Protein AF-A0A4U1FT39-F1 (afdb_monomer)

Radius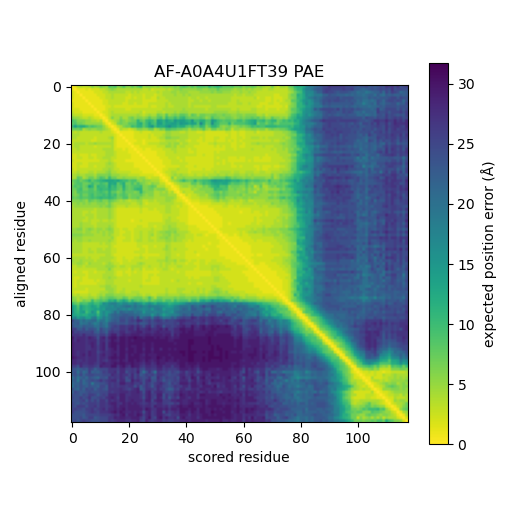 of gyration: 17.7 Å; Cα contacts (8 Å, |Δi|>4): 89; chains: 1; bounding box: 34×46×40 Å

pLDDT: mean 77.22, std 16.37, range [32.0, 94.44]

Nearest PDB structures (foldseek):
  7wwq-assembly1_A  TM=9.571E-01  e=4.329E-08  Homo sapiens
  7wwp-assembly1_A  TM=9.607E-01  e=2.067E-07  Homo sapiens

Structure (mmCIF, N/CA/C/O backbone):
data_AF-A0A4U1FT39-F1
#
_entry.id   AF-A0A4U1FT39-F1
#
loop_
_atom_site.group_PDB
_atom_site.id
_atom_site.type_symbol
_atom_site.label_atom_id
_atom_site.label_alt_id
_atom_site.label_comp_id
_atom_site.label_asym_id
_atom_site.label_entity_id
_atom_site.label_seq_id
_atom_site.pdbx_PDB_ins_code
_atom_site.Cartn_x
_atom_site.Cartn_y
_atom_site.Cartn_z
_atom_site.occupancy
_atom_site.B_iso_or_equiv
_atom_site.auth_seq_id
_atom_site.auth_comp_id
_atom_site.auth_asym_id
_atom_site.auth_atom_id
_atom_site.pdbx_PDB_model_num
ATOM 1 N N . ASP A 1 1 ? 3.445 -6.224 -11.726 1.00 79.19 1 ASP A N 1
ATOM 2 C CA . ASP A 1 1 ? 4.820 -5.748 -11.444 1.00 79.19 1 ASP A CA 1
ATOM 3 C C . ASP A 1 1 ? 4.736 -4.437 -10.655 1.00 79.19 1 ASP A C 1
ATOM 5 O O . ASP A 1 1 ? 3.630 -3.950 -10.428 1.00 79.19 1 ASP A O 1
ATOM 9 N N . PHE A 1 2 ? 5.866 -3.878 -10.203 1.00 83.50 2 PHE A N 1
ATOM 10 C CA . PHE A 1 2 ? 5.863 -2.618 -9.440 1.00 83.50 2 PHE A CA 1
ATOM 11 C C . PHE A 1 2 ? 5.441 -1.405 -10.277 1.00 83.50 2 PHE A C 1
ATOM 13 O O . PHE A 1 2 ? 4.867 -0.473 -9.729 1.00 83.50 2 PHE A O 1
ATOM 20 N N . HIS A 1 3 ? 5.656 -1.423 -11.596 1.00 84.50 3 HIS A N 1
ATOM 21 C CA . HIS A 1 3 ? 5.200 -0.350 -12.483 1.00 84.50 3 HIS A CA 1
ATOM 22 C C . HIS A 1 3 ? 3.668 -0.271 -12.527 1.00 84.50 3 HIS A C 1
ATOM 24 O O . HIS A 1 3 ? 3.094 0.782 -12.257 1.00 84.50 3 HIS A O 1
ATOM 30 N N . SER A 1 4 ? 2.999 -1.408 -12.745 1.00 87.31 4 SER A N 1
ATOM 31 C CA . SER A 1 4 ? 1.535 -1.508 -12.718 1.00 87.31 4 SER A CA 1
ATOM 32 C C . SER A 1 4 ? 0.965 -1.129 -11.351 1.00 87.31 4 SER A C 1
ATOM 34 O O . SER A 1 4 ? -0.053 -0.443 -11.280 1.00 87.31 4 SER A O 1
ATOM 36 N N . LEU A 1 5 ? 1.638 -1.533 -10.264 1.00 87.31 5 LEU A N 1
ATOM 37 C CA . LEU A 1 5 ? 1.263 -1.139 -8.907 1.00 87.31 5 LEU A CA 1
ATOM 38 C C . LEU A 1 5 ? 1.344 0.381 -8.724 1.00 87.31 5 LEU A C 1
ATOM 40 O O . LEU A 1 5 ? 0.397 0.991 -8.235 1.00 87.31 5 LEU A O 1
ATOM 44 N N . ALA A 1 6 ? 2.449 0.999 -9.139 1.00 87.00 6 ALA A N 1
ATOM 45 C CA . ALA A 1 6 ? 2.654 2.433 -9.000 1.00 87.00 6 ALA A CA 1
ATOM 46 C C . ALA A 1 6 ? 1.605 3.233 -9.788 1.00 87.00 6 ALA A C 1
ATOM 48 O O . ALA A 1 6 ? 1.001 4.168 -9.255 1.00 87.00 6 ALA A O 1
ATOM 49 N N . THR A 1 7 ? 1.313 2.820 -11.026 1.00 86.94 7 THR A N 1
ATOM 50 C CA . THR A 1 7 ? 0.229 3.397 -11.830 1.00 86.94 7 THR A CA 1
ATOM 51 C C . THR A 1 7 ? -1.125 3.237 -11.137 1.00 86.94 7 THR A C 1
ATOM 53 O O . THR A 1 7 ? -1.851 4.223 -11.004 1.00 86.94 7 THR A O 1
ATOM 56 N N . TYR A 1 8 ? -1.446 2.044 -10.631 1.00 88.00 8 TYR A N 1
ATOM 57 C CA . TYR A 1 8 ? -2.698 1.784 -9.919 1.00 88.00 8 TYR A CA 1
ATOM 58 C C . TYR A 1 8 ? -2.852 2.667 -8.672 1.00 88.00 8 TYR A C 1
ATOM 60 O O . TYR A 1 8 ? -3.894 3.292 -8.478 1.00 88.00 8 TYR A O 1
ATOM 68 N N . LEU A 1 9 ? -1.809 2.785 -7.847 1.00 86.38 9 LEU A N 1
ATOM 69 C CA . LEU A 1 9 ? -1.842 3.631 -6.651 1.00 86.38 9 LEU A CA 1
ATOM 70 C C . LEU A 1 9 ? -1.984 5.116 -7.004 1.00 86.38 9 LEU A C 1
ATOM 72 O O . LEU A 1 9 ? -2.747 5.822 -6.347 1.00 86.38 9 LEU A O 1
ATOM 76 N N . SER A 1 10 ? -1.318 5.583 -8.066 1.00 83.38 10 SER A N 1
ATOM 77 C CA . SER A 1 10 ? -1.411 6.983 -8.510 1.00 83.38 10 SER A CA 1
ATOM 78 C C . SER A 1 10 ? -2.829 7.380 -8.951 1.00 83.38 10 SER A C 1
ATOM 80 O O . SER A 1 10 ? -3.289 8.484 -8.650 1.00 83.38 10 SER A O 1
ATOM 82 N N . GLN A 1 11 ? -3.553 6.463 -9.600 1.00 83.06 11 GLN A N 1
ATOM 83 C CA . GLN A 1 11 ? -4.924 6.685 -10.069 1.00 83.06 11 GLN A CA 1
ATOM 84 C C . GLN A 1 11 ? -5.942 6.682 -8.921 1.00 83.06 11 GLN A C 1
ATOM 86 O O . GLN A 1 11 ? -6.956 7.371 -8.993 1.00 83.06 11 GLN A O 1
ATOM 91 N N . ASN A 1 12 ? -5.652 5.956 -7.840 1.00 80.00 12 ASN A N 1
ATOM 92 C CA . ASN A 1 12 ? -6.548 5.782 -6.696 1.00 80.00 12 ASN A CA 1
ATOM 93 C C . ASN A 1 12 ? -6.247 6.729 -5.519 1.00 80.00 12 ASN A C 1
ATOM 95 O O . ASN A 1 12 ? -6.688 6.491 -4.398 1.00 80.00 12 ASN A O 1
ATOM 99 N N . THR A 1 13 ? -5.52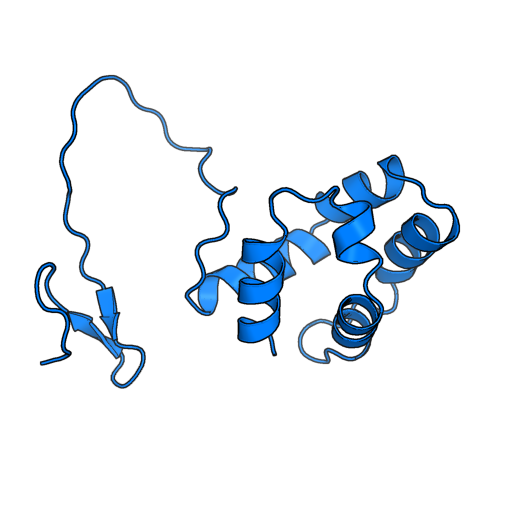0 7.825 -5.754 1.00 68.94 13 THR A N 1
ATOM 100 C CA . THR A 1 13 ? -5.153 8.816 -4.720 1.00 68.94 13 THR A CA 1
ATOM 101 C C . THR A 1 13 ? -6.346 9.547 -4.099 1.00 68.94 13 THR A C 1
ATOM 103 O O . THR A 1 13 ? -6.241 10.037 -2.978 1.00 68.94 13 THR A O 1
ATOM 106 N N . SER A 1 14 ? -7.480 9.612 -4.803 1.00 67.44 14 SER A N 1
ATOM 107 C CA . SER A 1 14 ? -8.722 10.227 -4.303 1.00 67.44 14 SER A CA 1
ATOM 108 C C . SER A 1 14 ? -9.607 9.255 -3.512 1.00 67.44 14 SER A C 1
ATOM 110 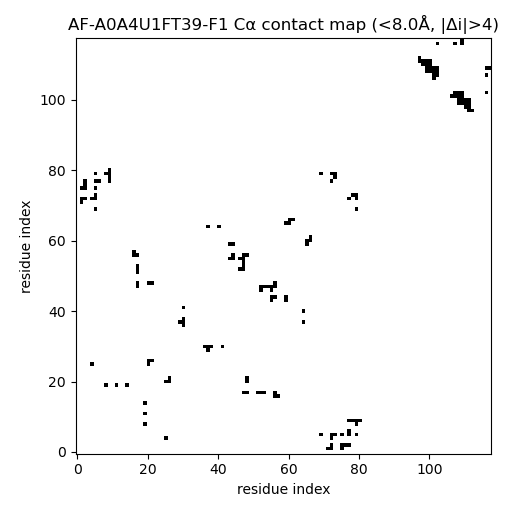O O . SER A 1 14 ? -10.564 9.684 -2.870 1.00 67.44 14 SER A O 1
ATOM 112 N N . SER A 1 15 ? -9.304 7.956 -3.566 1.00 74.62 15 SER A N 1
ATOM 113 C CA . SER A 1 15 ? -10.061 6.906 -2.885 1.00 74.62 15 SER A CA 1
ATOM 114 C C . SER A 1 15 ? -9.568 6.731 -1.448 1.00 74.62 15 SER A C 1
ATOM 116 O O . SER A 1 15 ? -8.391 6.947 -1.143 1.00 74.62 15 SER A O 1
ATOM 118 N N . VAL A 1 16 ? -10.460 6.313 -0.544 1.00 83.12 16 VAL A N 1
ATOM 119 C CA . VAL A 1 16 ? -10.071 5.944 0.823 1.00 83.12 16 VAL A CA 1
ATOM 120 C C . VAL A 1 16 ? -9.054 4.807 0.730 1.00 83.12 16 VAL A C 1
ATOM 122 O O . VAL A 1 16 ? -9.281 3.820 0.038 1.00 83.12 16 VAL A O 1
ATOM 125 N N . PHE A 1 17 ? -7.918 4.937 1.422 1.00 88.38 17 PHE A N 1
ATOM 126 C CA . PHE A 1 17 ? -6.819 3.965 1.340 1.00 88.38 17 PHE A CA 1
ATOM 127 C C . PHE A 1 17 ? -7.284 2.521 1.571 1.00 88.38 17 PHE A C 1
ATOM 129 O O . PHE A 1 17 ? -6.848 1.613 0.869 1.00 88.38 17 PHE A O 1
ATOM 136 N N . LEU A 1 18 ? -8.201 2.327 2.523 1.00 89.50 18 LEU A N 1
ATOM 137 C CA . LEU A 1 18 ? -8.800 1.031 2.819 1.00 89.50 18 LEU A CA 1
ATOM 138 C C . LEU A 1 18 ? -9.539 0.442 1.607 1.00 89.50 18 LEU A C 1
ATOM 140 O O . LEU A 1 18 ? -9.407 -0.753 1.367 1.00 89.50 18 LEU A O 1
ATOM 144 N N . ASP A 1 19 ? -10.257 1.247 0.822 1.00 89.50 19 ASP A N 1
ATOM 145 C CA . ASP A 1 19 ? -10.943 0.778 -0.389 1.00 89.50 19 ASP A CA 1
ATOM 146 C C . ASP A 1 19 ? -9.936 0.367 -1.467 1.00 89.50 19 ASP A C 1
ATOM 148 O O . ASP A 1 19 ? -10.061 -0.709 -2.049 1.00 89.50 19 ASP A O 1
ATOM 152 N N . THR A 1 20 ? -8.889 1.171 -1.674 1.00 89.69 20 THR A N 1
ATOM 153 C CA . THR A 1 20 ? -7.811 0.863 -2.629 1.00 89.69 20 THR A CA 1
ATOM 154 C C . THR A 1 20 ? -7.102 -0.445 -2.275 1.00 89.69 20 THR A C 1
ATOM 156 O O . THR A 1 20 ? -6.858 -1.275 -3.149 1.00 89.69 20 THR A O 1
ATOM 159 N N . ILE A 1 21 ? -6.789 -0.636 -0.990 1.00 89.06 21 ILE A N 1
ATOM 160 C CA . ILE A 1 21 ? -6.145 -1.837 -0.445 1.00 89.06 21 ILE A CA 1
ATOM 161 C C . ILE A 1 21 ? -7.065 -3.056 -0.424 1.00 89.06 21 ILE A C 1
ATOM 163 O O . ILE A 1 21 ? -6.577 -4.182 -0.471 1.00 89.06 21 ILE A O 1
ATOM 167 N N . SER A 1 22 ? -8.380 -2.857 -0.359 1.00 91.12 22 SER A N 1
ATOM 168 C CA . SER A 1 22 ? -9.355 -3.952 -0.384 1.00 91.12 22 SER A CA 1
ATOM 169 C C . SER A 1 22 ? -9.473 -4.615 -1.763 1.00 91.12 22 SER A C 1
ATOM 171 O O . SER A 1 22 ? -10.209 -5.594 -1.902 1.00 91.12 22 SER A O 1
ATOM 173 N N . ASP A 1 23 ? -8.760 -4.120 -2.780 1.00 91.69 23 ASP A N 1
ATOM 174 C CA . ASP A 1 23 ? -8.687 -4.757 -4.090 1.00 91.69 23 ASP A CA 1
ATOM 175 C C . ASP A 1 23 ? -7.992 -6.127 -4.006 1.00 91.69 23 ASP A C 1
ATOM 177 O O . ASP A 1 23 ? -6.857 -6.272 -3.544 1.00 91.69 23 ASP A O 1
ATOM 181 N N . PHE A 1 24 ? -8.685 -7.156 -4.494 1.00 90.44 24 PHE A N 1
ATOM 182 C CA . PHE A 1 24 ? -8.194 -8.528 -4.468 1.00 90.44 24 PHE A CA 1
ATOM 183 C C . PHE A 1 24 ? -6.898 -8.719 -5.269 1.00 90.44 24 PHE A C 1
ATOM 185 O O . PHE A 1 24 ? -6.007 -9.435 -4.814 1.00 90.44 24 PHE A O 1
ATOM 192 N N . HIS A 1 25 ? -6.762 -8.088 -6.438 1.00 89.69 25 HIS A N 1
ATOM 193 C CA . HIS A 1 25 ? -5.554 -8.192 -7.259 1.00 89.69 25 HIS A CA 1
ATOM 194 C C . HIS A 1 25 ? -4.370 -7.519 -6.579 1.00 89.69 25 HIS A C 1
ATOM 196 O O . HIS A 1 25 ? -3.254 -8.031 -6.664 1.00 89.69 25 HIS A O 1
ATOM 202 N N . LEU A 1 26 ? -4.610 -6.409 -5.875 1.00 89.38 26 LEU A N 1
ATOM 203 C CA . LEU A 1 26 ? -3.573 -5.752 -5.091 1.00 89.38 26 LEU A CA 1
ATOM 204 C C . LEU A 1 26 ? -3.104 -6.644 -3.937 1.00 89.38 26 LEU A C 1
ATOM 206 O O . LEU A 1 26 ? -1.906 -6.881 -3.802 1.00 89.38 26 LEU A O 1
ATOM 210 N N . LEU A 1 27 ? -4.027 -7.195 -3.147 1.00 90.88 27 LEU A N 1
ATOM 211 C CA . LEU A 1 27 ? -3.685 -8.114 -2.056 1.00 90.88 27 LEU A CA 1
ATOM 212 C C . LEU A 1 27 ? -2.962 -9.363 -2.569 1.00 90.88 27 LEU A C 1
ATOM 214 O O . LEU A 1 27 ? -1.951 -9.767 -1.997 1.00 90.88 27 LEU A O 1
ATOM 218 N N . LEU A 1 28 ? -3.434 -9.944 -3.675 1.00 89.62 28 LEU A N 1
ATOM 219 C CA . LEU A 1 28 ? -2.781 -11.087 -4.303 1.00 89.62 28 LEU A CA 1
ATOM 220 C C . LEU A 1 28 ? -1.367 -10.722 -4.759 1.00 89.62 28 LEU A C 1
ATOM 222 O O . LEU A 1 28 ? -0.440 -11.476 -4.479 1.00 89.62 28 LEU A O 1
ATOM 226 N N . PHE A 1 29 ? -1.183 -9.567 -5.407 1.00 88.75 29 PHE A N 1
ATOM 227 C CA . PHE A 1 29 ? 0.137 -9.085 -5.807 1.00 88.75 29 PHE A CA 1
ATOM 228 C C . PHE A 1 29 ? 1.057 -8.931 -4.594 1.00 88.75 29 PHE A C 1
ATOM 230 O O . PHE A 1 29 ? 2.170 -9.434 -4.630 1.00 88.75 29 PHE A O 1
ATOM 237 N N . LEU A 1 30 ? 0.593 -8.314 -3.506 1.00 87.94 30 LEU A N 1
ATOM 238 C CA . LEU A 1 30 ? 1.398 -8.112 -2.297 1.00 87.94 30 LEU A CA 1
ATOM 239 C C . LEU A 1 30 ? 1.813 -9.429 -1.619 1.00 87.94 30 LEU A C 1
ATOM 241 O O . LEU A 1 30 ? 2.928 -9.520 -1.114 1.00 87.94 30 LEU A O 1
ATOM 245 N N . VAL A 1 31 ? 0.948 -10.450 -1.613 1.00 87.00 31 VAL A N 1
ATOM 246 C CA . VAL A 1 31 ? 1.258 -11.771 -1.025 1.00 87.00 31 VAL A CA 1
ATOM 247 C C . VAL A 1 31 ? 2.161 -12.610 -1.934 1.00 87.00 31 VAL A C 1
ATOM 249 O O . VAL A 1 31 ? 2.997 -13.364 -1.441 1.00 87.00 31 VAL A O 1
ATOM 252 N N . THR A 1 32 ? 1.979 -12.508 -3.251 1.00 84.94 32 THR A N 1
ATOM 253 C CA . THR A 1 32 ? 2.701 -13.324 -4.248 1.00 84.94 32 THR A CA 1
ATOM 254 C C . THR A 1 32 ? 4.001 -12.684 -4.731 1.00 84.94 32 THR A C 1
ATOM 256 O O . THR A 1 32 ? 4.729 -13.286 -5.515 1.00 84.94 32 THR A O 1
ATOM 259 N N . ASN A 1 33 ? 4.305 -11.460 -4.295 1.00 80.62 33 ASN A N 1
ATOM 260 C CA . ASN A 1 33 ? 5.524 -10.769 -4.682 1.00 80.62 33 ASN A CA 1
ATOM 261 C C . ASN A 1 33 ? 6.740 -11.310 -3.912 1.00 80.62 33 ASN A C 1
ATOM 263 O O . ASN A 1 33 ? 6.940 -10.993 -2.743 1.00 80.62 33 ASN A O 1
ATOM 267 N N . ASP A 1 34 ? 7.600 -12.067 -4.596 1.00 75.94 34 ASP A N 1
ATOM 268 C CA . ASP A 1 34 ? 8.821 -12.636 -4.000 1.00 75.94 34 ASP A CA 1
ATOM 269 C C . ASP A 1 34 ? 9.944 -11.607 -3.763 1.00 75.94 34 ASP A C 1
ATOM 271 O O . ASP A 1 34 ? 10.928 -11.905 -3.087 1.00 75.94 34 ASP A O 1
ATOM 275 N N . VAL A 1 35 ? 9.827 -10.390 -4.313 1.00 74.88 35 VAL A N 1
ATOM 276 C CA . VAL A 1 35 ? 10.836 -9.327 -4.133 1.00 74.88 35 VAL A CA 1
ATOM 277 C C . VAL A 1 35 ? 10.800 -8.788 -2.701 1.00 74.88 35 VAL A C 1
ATOM 279 O O . VAL A 1 35 ? 11.831 -8.368 -2.177 1.00 74.88 35 VAL A O 1
ATOM 282 N N . MET A 1 36 ? 9.631 -8.828 -2.053 1.00 75.75 36 MET A N 1
ATOM 283 C CA . MET A 1 36 ? 9.457 -8.443 -0.656 1.00 75.75 36 MET A CA 1
ATOM 284 C C . MET A 1 36 ? 8.452 -9.382 0.025 1.00 75.75 36 MET A C 1
ATOM 286 O O . MET A 1 36 ? 7.246 -9.184 -0.115 1.00 75.75 36 MET A O 1
ATOM 290 N N . PRO A 1 37 ? 8.909 -10.400 0.775 1.00 76.12 37 PRO A N 1
ATOM 291 C CA . PRO A 1 37 ? 8.007 -11.330 1.440 1.00 76.12 37 PRO A CA 1
ATOM 292 C C . PRO A 1 37 ? 7.275 -10.630 2.590 1.00 76.12 37 PRO A C 1
ATOM 294 O O . PRO A 1 37 ? 7.841 -10.354 3.646 1.00 76.12 37 PRO A O 1
ATOM 297 N N . LEU A 1 38 ? 5.989 -10.349 2.383 1.00 82.38 38 LEU A N 1
ATOM 298 C CA . LEU A 1 38 ? 5.120 -9.686 3.362 1.00 82.38 38 LEU A CA 1
ATOM 299 C C . LEU A 1 38 ? 4.241 -10.664 4.140 1.00 82.38 38 LEU A C 1
ATOM 301 O O . LEU A 1 38 ? 3.392 -10.229 4.900 1.00 82.38 38 LEU A O 1
ATOM 305 N N . GLN A 1 39 ? 4.426 -11.972 3.977 1.00 79.62 39 GLN A N 1
ATOM 306 C CA . GLN A 1 39 ? 3.528 -13.013 4.498 1.00 79.62 39 GLN A CA 1
ATOM 307 C C . GLN A 1 39 ? 3.247 -12.878 6.006 1.00 79.62 39 GLN A C 1
ATOM 309 O O . GLN A 1 39 ? 2.099 -12.999 6.431 1.00 79.62 39 GLN A O 1
ATOM 314 N N . ASP A 1 40 ? 4.264 -12.537 6.800 1.00 79.62 40 ASP A N 1
ATOM 315 C CA . ASP A 1 40 ? 4.111 -12.363 8.249 1.00 79.62 40 ASP A CA 1
ATOM 316 C C . ASP A 1 40 ? 3.455 -11.025 8.628 1.00 79.62 40 ASP A C 1
ATOM 318 O O . ASP A 1 40 ? 2.723 -10.933 9.612 1.00 79.62 40 ASP A O 1
ATOM 322 N N . SER A 1 41 ? 3.684 -9.976 7.836 1.00 83.88 41 SER A N 1
ATOM 323 C CA . SER A 1 41 ? 3.243 -8.609 8.142 1.00 83.88 41 SER A CA 1
ATOM 324 C C . SER A 1 41 ? 1.873 -8.277 7.533 1.00 83.88 41 SER A C 1
ATOM 326 O O . SER A 1 41 ? 1.073 -7.569 8.145 1.00 83.88 41 SER A O 1
ATOM 328 N N . ILE A 1 42 ? 1.534 -8.867 6.386 1.00 88.81 42 ILE A N 1
ATOM 329 C CA . ILE A 1 42 ? 0.287 -8.646 5.640 1.00 88.81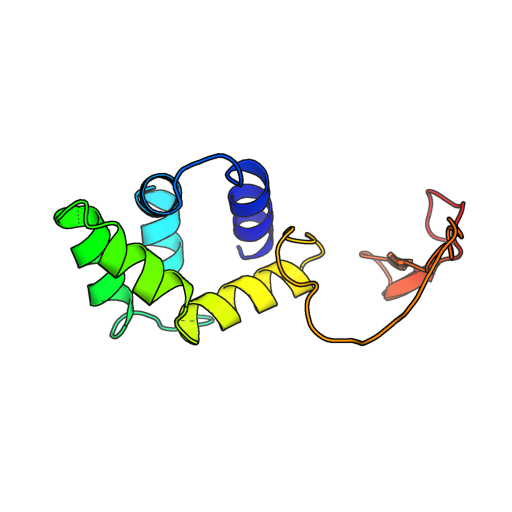 42 ILE A CA 1
ATOM 330 C C . ILE A 1 42 ? -0.957 -9.118 6.391 1.00 88.81 42 ILE A C 1
ATOM 332 O O . ILE A 1 42 ? -2.060 -8.670 6.088 1.00 88.81 42 ILE A O 1
ATOM 336 N N . SER A 1 43 ? -0.798 -9.973 7.404 1.00 88.94 43 SER A N 1
ATOM 337 C CA . SER A 1 43 ? -1.889 -10.388 8.292 1.00 88.94 43 SER A CA 1
ATOM 338 C C . SER A 1 43 ? -2.621 -9.184 8.898 1.00 88.94 43 SER A C 1
ATOM 340 O O . SER A 1 43 ? -3.851 -9.184 8.946 1.00 88.94 43 SER A O 1
ATOM 342 N N . LEU A 1 44 ? -1.886 -8.124 9.264 1.00 90.44 44 LEU A N 1
ATOM 343 C CA . LEU A 1 44 ? -2.462 -6.874 9.774 1.00 90.44 44 LEU A CA 1
ATOM 344 C C . LEU A 1 44 ? -3.343 -6.185 8.721 1.00 90.44 44 LEU A C 1
ATOM 346 O O . LEU A 1 44 ? -4.442 -5.720 9.021 1.00 90.44 44 LEU A O 1
ATOM 350 N N . LEU A 1 45 ? -2.871 -6.146 7.473 1.00 91.62 45 LEU A N 1
ATOM 351 C CA . LEU A 1 45 ? -3.591 -5.550 6.350 1.00 91.62 45 LEU A CA 1
ATOM 352 C C . LEU A 1 45 ? -4.865 -6.332 6.018 1.00 91.62 45 LEU A C 1
ATOM 354 O O . LEU A 1 45 ? -5.931 -5.747 5.842 1.00 91.62 45 LEU A O 1
ATOM 358 N N . LEU A 1 46 ? -4.768 -7.662 5.973 1.00 91.62 46 LEU A N 1
ATOM 359 C CA . LEU A 1 46 ? -5.909 -8.542 5.724 1.00 91.62 46 LEU A CA 1
ATOM 360 C C . LEU A 1 46 ? -6.948 -8.440 6.841 1.00 91.62 46 LEU A C 1
ATOM 362 O O . LEU A 1 46 ? -8.148 -8.468 6.570 1.00 91.62 46 LEU A O 1
ATOM 366 N N . GLU A 1 47 ? -6.512 -8.279 8.090 1.00 92.88 47 GLU A N 1
ATOM 367 C CA . GLU A 1 47 ? -7.412 -8.018 9.206 1.00 92.88 47 GLU A CA 1
ATOM 368 C C . GLU A 1 47 ? -8.118 -6.664 9.073 1.00 92.88 47 GLU A C 1
ATOM 370 O O . GLU A 1 47 ? -9.338 -6.603 9.269 1.00 92.88 47 GLU A O 1
ATOM 375 N N . ALA A 1 48 ? -7.395 -5.615 8.673 1.00 92.56 48 ALA A N 1
ATOM 376 C CA . ALA A 1 48 ? -7.970 -4.301 8.398 1.00 92.56 48 ALA A CA 1
ATOM 377 C C . ALA A 1 48 ? -9.055 -4.376 7.312 1.00 92.56 48 ALA A C 1
ATOM 379 O O . ALA A 1 48 ? -10.161 -3.880 7.514 1.00 92.56 48 ALA A O 1
ATOM 380 N N . VAL A 1 49 ? -8.787 -5.075 6.204 1.00 93.44 49 VAL A N 1
ATOM 381 C CA . VAL A 1 49 ? -9.755 -5.281 5.110 1.00 93.44 49 VAL A CA 1
ATOM 382 C C . VAL A 1 49 ? -10.956 -6.107 5.577 1.00 93.44 49 VAL A C 1
ATOM 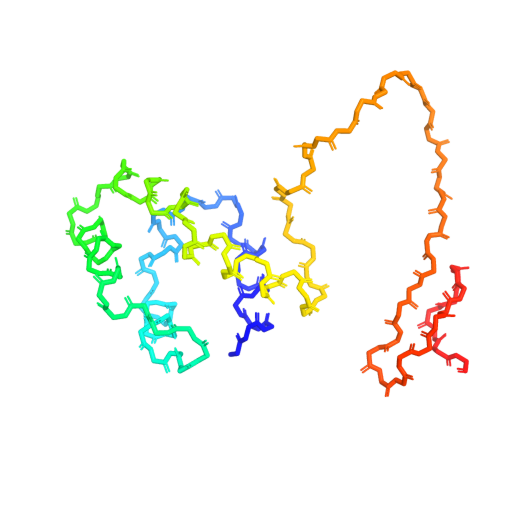384 O O . VAL A 1 49 ? -12.105 -5.713 5.372 1.00 93.44 49 VAL A O 1
ATOM 387 N N . ARG A 1 50 ? -10.713 -7.227 6.270 1.00 93.62 50 ARG A N 1
ATOM 388 C CA . ARG A 1 50 ? -11.759 -8.129 6.783 1.00 93.62 50 ARG A CA 1
ATOM 389 C C . ARG A 1 50 ? -12.715 -7.428 7.748 1.00 93.62 50 ARG A C 1
ATOM 391 O O . ARG A 1 50 ? -13.917 -7.676 7.703 1.00 93.62 50 ARG A O 1
ATOM 398 N N . THR A 1 51 ? -12.184 -6.592 8.637 1.00 94.44 51 THR A N 1
ATOM 399 C CA . THR A 1 51 ? -12.963 -5.869 9.657 1.00 94.44 51 THR A CA 1
ATOM 400 C C . THR A 1 51 ? -13.421 -4.486 9.196 1.00 94.44 51 THR A C 1
ATOM 402 O O . THR A 1 51 ? -14.141 -3.814 9.931 1.00 94.44 51 THR A O 1
ATOM 405 N N . ARG A 1 52 ? -13.026 -4.067 7.985 1.00 91.50 52 ARG A N 1
ATOM 406 C CA . ARG A 1 52 ? -13.167 -2.697 7.471 1.00 91.50 52 ARG A CA 1
ATOM 407 C C . ARG A 1 52 ? -12.644 -1.641 8.452 1.00 91.50 52 ARG A C 1
ATOM 409 O O . ARG A 1 52 ? -13.247 -0.587 8.634 1.00 91.50 52 ARG A O 1
ATOM 416 N N . ASN A 1 53 ? -11.531 -1.945 9.112 1.00 92.06 53 ASN A N 1
ATOM 417 C CA . ASN A 1 53 ? -10.924 -1.072 10.101 1.00 92.06 53 ASN A CA 1
ATOM 418 C C . ASN A 1 53 ? -9.927 -0.116 9.432 1.00 92.06 53 ASN A C 1
ATOM 420 O O . ASN A 1 53 ? -8.806 -0.491 9.079 1.00 92.06 53 ASN A O 1
ATOM 424 N N . GLU A 1 54 ? -10.342 1.140 9.283 1.00 91.25 54 GLU A N 1
ATOM 425 C CA . GLU A 1 54 ? -9.515 2.196 8.699 1.00 91.25 54 GLU A CA 1
ATOM 426 C C . GLU A 1 54 ? -8.273 2.514 9.537 1.00 91.25 54 GLU A C 1
ATOM 428 O O . GLU A 1 54 ? -7.221 2.802 8.974 1.00 91.25 54 GLU A O 1
ATOM 433 N N . GLU A 1 55 ? -8.347 2.425 10.865 1.00 92.12 55 GLU A N 1
ATOM 434 C CA . GLU A 1 55 ? -7.224 2.728 11.758 1.00 92.12 55 GLU A CA 1
ATOM 435 C C . GLU A 1 55 ? -6.077 1.724 11.575 1.00 92.12 55 GLU A C 1
ATOM 437 O O . GLU A 1 55 ? -4.907 2.109 11.468 1.00 92.12 55 GLU A O 1
ATOM 442 N N . LEU A 1 56 ? -6.411 0.436 11.446 1.00 92.00 56 LEU A N 1
ATOM 443 C CA . LEU A 1 56 ? -5.434 -0.605 11.121 1.00 92.00 56 LEU A CA 1
ATOM 444 C C . LEU A 1 56 ? -4.840 -0.398 9.725 1.00 92.00 56 LEU A C 1
ATOM 446 O O . LEU A 1 56 ? -3.629 -0.530 9.551 1.00 92.00 56 LEU A O 1
ATOM 450 N N . ALA A 1 57 ? -5.657 -0.005 8.744 1.00 90.88 57 ALA A N 1
ATOM 451 C CA . ALA A 1 57 ? -5.168 0.302 7.403 1.00 90.88 57 ALA A CA 1
ATOM 452 C C . ALA A 1 57 ? -4.216 1.511 7.404 1.00 90.88 57 ALA A C 1
ATOM 454 O O . ALA A 1 57 ? -3.171 1.471 6.761 1.00 90.88 57 ALA A O 1
ATOM 455 N N . GLN A 1 58 ? -4.509 2.563 8.174 1.00 90.19 58 GLN A N 1
ATOM 456 C CA . GLN A 1 58 ? -3.594 3.700 8.335 1.00 90.19 58 GLN A CA 1
ATOM 457 C C . GLN A 1 58 ? -2.307 3.313 9.070 1.00 90.19 58 GLN A C 1
ATOM 459 O O . GLN A 1 58 ? -1.235 3.816 8.740 1.00 90.19 58 GLN A O 1
ATOM 464 N N . THR A 1 59 ? -2.395 2.413 10.049 1.00 91.62 59 THR A N 1
ATOM 465 C CA . THR A 1 59 ? -1.221 1.874 10.749 1.00 91.62 59 THR A CA 1
ATOM 466 C C . THR A 1 59 ? -0.327 1.109 9.779 1.00 91.62 59 THR A C 1
ATOM 468 O O . THR A 1 59 ? 0.879 1.340 9.746 1.00 91.62 59 THR A O 1
ATOM 471 N N . TRP A 1 60 ? -0.923 0.274 8.925 1.00 91.25 60 TRP A N 1
ATOM 472 C CA . TRP A 1 60 ? -0.208 -0.399 7.845 1.00 91.25 60 TRP A CA 1
ATOM 473 C C . TRP A 1 60 ? 0.417 0.584 6.857 1.00 91.25 60 TRP A C 1
ATOM 475 O O . TRP A 1 60 ? 1.575 0.430 6.495 1.00 91.25 60 TRP A O 1
ATOM 485 N N . LYS A 1 61 ? -0.303 1.637 6.462 1.00 89.62 61 LYS A N 1
ATOM 486 C CA . LYS A 1 61 ? 0.227 2.672 5.562 1.00 89.62 61 LYS A CA 1
ATOM 487 C C . LYS A 1 61 ? 1.487 3.356 6.116 1.00 89.62 61 LYS A C 1
ATOM 489 O O . LYS A 1 61 ? 2.322 3.814 5.349 1.00 89.62 61 LYS A O 1
ATOM 494 N N . LYS A 1 62 ? 1.630 3.434 7.442 1.00 88.94 62 LYS A N 1
ATOM 495 C CA . LYS A 1 62 ? 2.803 4.013 8.122 1.00 88.94 62 LYS A CA 1
ATOM 496 C C . LYS A 1 62 ? 3.911 2.994 8.408 1.00 88.94 62 LYS A C 1
ATOM 498 O O . LYS A 1 62 ? 4.909 3.357 9.025 1.00 88.94 62 LYS A O 1
ATOM 503 N N . SER A 1 63 ? 3.730 1.731 8.030 1.00 91.06 63 SER A N 1
ATOM 504 C CA . SER A 1 63 ? 4.707 0.682 8.293 1.00 91.06 63 SER A CA 1
ATOM 505 C C . SER A 1 63 ? 5.902 0.776 7.340 1.00 91.06 63 SER A C 1
ATOM 507 O O . SER A 1 63 ? 5.797 1.268 6.214 1.00 91.06 63 SER A O 1
ATOM 509 N N . GLU A 1 64 ? 7.055 0.268 7.775 1.00 90.19 64 GLU A N 1
ATOM 510 C CA . GLU A 1 64 ? 8.269 0.223 6.946 1.00 90.19 64 GLU A CA 1
ATOM 511 C C . GLU A 1 64 ? 8.074 -0.630 5.685 1.00 90.19 64 GLU A C 1
ATOM 513 O O . GLU A 1 64 ? 8.660 -0.362 4.634 1.00 90.19 64 GLU A O 1
ATOM 518 N N . GLN A 1 65 ? 7.210 -1.642 5.770 1.00 90.06 65 GLN A N 1
ATOM 519 C CA . GLN A 1 65 ? 6.866 -2.512 4.654 1.00 90.06 65 GLN A CA 1
ATOM 520 C C . GLN A 1 65 ? 6.175 -1.718 3.544 1.00 90.06 65 GLN A C 1
ATOM 522 O O . GLN A 1 65 ? 6.580 -1.791 2.383 1.00 90.06 65 GLN A O 1
ATOM 527 N N . TRP A 1 66 ? 5.172 -0.911 3.905 1.00 90.12 66 TRP A N 1
ATOM 528 C CA . TRP A 1 66 ? 4.484 -0.056 2.943 1.00 90.12 66 TRP A CA 1
ATOM 529 C C . TRP A 1 66 ? 5.403 1.035 2.391 1.00 90.12 66 TRP A C 1
ATOM 531 O O . TRP A 1 66 ? 5.451 1.228 1.177 1.00 90.12 66 TRP A O 1
ATOM 541 N N . ALA A 1 67 ? 6.216 1.663 3.245 1.00 90.19 67 ALA A N 1
ATOM 542 C CA . ALA A 1 67 ? 7.203 2.651 2.810 1.00 90.19 67 ALA A CA 1
ATOM 543 C C . ALA A 1 67 ? 8.181 2.075 1.767 1.00 90.19 67 ALA A C 1
ATOM 545 O O . ALA A 1 67 ? 8.508 2.727 0.775 1.00 90.19 67 ALA A O 1
ATOM 546 N N . THR A 1 68 ? 8.605 0.819 1.939 1.00 89.31 68 THR A N 1
ATOM 547 C CA . THR A 1 68 ? 9.471 0.144 0.963 1.00 89.31 68 THR A CA 1
ATOM 548 C C . THR A 1 68 ? 8.741 -0.095 -0.365 1.00 89.31 68 THR A C 1
ATOM 550 O O . THR A 1 68 ? 9.329 0.111 -1.428 1.00 89.31 68 THR A O 1
ATOM 553 N N . ILE A 1 69 ? 7.457 -0.477 -0.334 1.00 88.06 69 ILE A N 1
ATOM 554 C CA . ILE A 1 69 ? 6.628 -0.624 -1.544 1.00 88.06 69 ILE A CA 1
ATOM 555 C C . ILE A 1 69 ? 6.512 0.711 -2.284 1.00 88.06 69 ILE A C 1
ATOM 557 O O . ILE A 1 69 ? 6.704 0.750 -3.500 1.00 88.06 69 ILE A O 1
ATOM 561 N N . GLU A 1 70 ? 6.232 1.802 -1.573 1.00 87.00 70 GLU A N 1
ATOM 562 C CA . GLU A 1 70 ? 6.139 3.144 -2.161 1.00 87.00 70 GLU A CA 1
ATOM 563 C C . GLU A 1 70 ? 7.469 3.576 -2.788 1.00 87.00 70 GLU A C 1
ATOM 565 O O . GLU A 1 70 ? 7.491 4.134 -3.890 1.00 87.00 70 GLU A O 1
ATOM 570 N N . GLN A 1 71 ? 8.589 3.255 -2.138 1.00 85.94 71 GLN A N 1
ATOM 571 C CA . GLN A 1 71 ? 9.916 3.532 -2.676 1.00 85.94 71 GLN A CA 1
ATOM 572 C C . GLN A 1 71 ? 10.177 2.743 -3.967 1.00 85.94 71 GLN A C 1
ATOM 574 O O . GLN A 1 71 ? 10.629 3.324 -4.952 1.00 85.94 71 GLN A O 1
ATOM 579 N N . LEU A 1 72 ? 9.828 1.453 -4.012 1.00 86.69 72 LEU 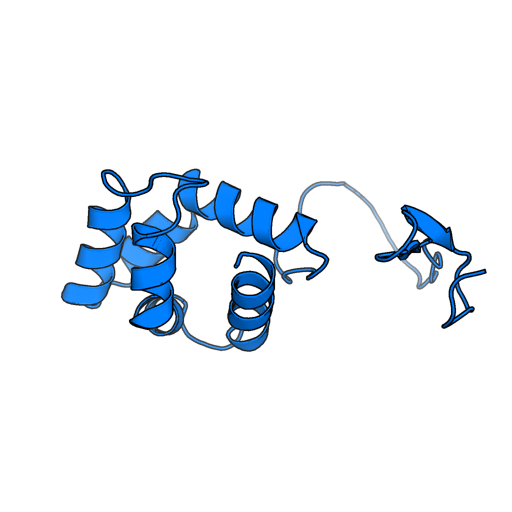A N 1
ATOM 580 C CA . LEU A 1 72 ? 9.929 0.632 -5.228 1.00 86.69 72 LEU A CA 1
ATOM 581 C C . LEU A 1 72 ? 8.989 1.112 -6.344 1.00 86.69 72 LEU A C 1
ATOM 583 O O . LEU A 1 72 ? 9.332 1.038 -7.520 1.00 86.69 72 LEU A O 1
ATOM 587 N N . CYS A 1 73 ? 7.816 1.638 -5.993 1.00 85.44 73 CYS A N 1
ATOM 588 C CA . CYS A 1 73 ? 6.909 2.270 -6.953 1.00 85.44 73 CYS A CA 1
ATOM 589 C C . CYS A 1 73 ? 7.482 3.586 -7.507 1.00 85.44 73 CYS A C 1
ATOM 591 O O . CYS A 1 73 ? 7.259 3.929 -8.667 1.00 85.44 73 CYS A O 1
ATOM 593 N N . SER A 1 74 ? 8.260 4.306 -6.700 1.00 80.50 74 SER A N 1
ATOM 594 C CA . SER A 1 74 ? 8.893 5.564 -7.103 1.00 80.50 74 SER A CA 1
ATOM 595 C C . SER A 1 74 ? 10.112 5.342 -8.006 1.00 80.50 74 SER A C 1
ATOM 597 O O . SER A 1 74 ? 10.353 6.132 -8.920 1.00 80.50 74 SER A O 1
ATOM 599 N N . THR A 1 75 ? 10.869 4.254 -7.810 1.00 80.62 75 THR A N 1
ATOM 600 C CA . THR A 1 75 ? 12.031 3.931 -8.662 1.00 80.62 75 THR A CA 1
ATOM 601 C C . THR A 1 75 ? 11.637 3.554 -10.091 1.00 80.62 75 THR A C 1
ATOM 603 O O . THR A 1 75 ? 12.427 3.766 -11.008 1.00 80.62 75 THR A O 1
ATOM 606 N N . VAL A 1 76 ? 10.413 3.061 -10.309 1.00 74.88 76 VAL A N 1
ATOM 607 C CA . VAL A 1 76 ? 9.876 2.700 -11.638 1.00 74.88 76 VAL A CA 1
ATOM 608 C C . VAL A 1 76 ? 9.225 3.875 -12.389 1.00 74.88 76 VAL A C 1
ATOM 610 O O . VAL A 1 76 ? 8.493 3.662 -13.357 1.00 74.88 76 VAL A O 1
ATOM 613 N N . GLY A 1 77 ? 9.502 5.118 -11.972 1.00 57.28 77 GLY A N 1
ATOM 614 C CA . GLY A 1 77 ? 9.212 6.331 -12.746 1.00 57.28 77 GLY A CA 1
ATOM 615 C C . GLY A 1 77 ? 7.824 6.949 -12.549 1.00 57.28 77 GLY A C 1
ATOM 616 O O . GLY A 1 77 ? 7.493 7.908 -13.244 1.00 57.28 77 GLY A O 1
ATOM 617 N N . VAL A 1 78 ? 7.017 6.456 -11.606 1.00 57.16 78 VAL A N 1
ATOM 618 C CA . VAL A 1 78 ? 5.743 7.090 -11.231 1.00 57.16 78 VAL A CA 1
ATOM 619 C C . VAL A 1 78 ? 5.969 7.908 -9.961 1.00 57.16 78 VAL A C 1
ATOM 621 O O . VAL A 1 78 ? 6.169 7.354 -8.884 1.00 57.16 78 VAL A O 1
ATOM 624 N N . GLN A 1 79 ? 5.948 9.238 -10.073 1.00 53.66 79 GLN A N 1
ATOM 625 C CA . GLN A 1 79 ? 5.935 10.112 -8.896 1.00 53.66 79 GLN A CA 1
ATOM 626 C C . GLN A 1 79 ? 4.590 9.947 -8.182 1.00 53.66 79 GLN A C 1
ATOM 628 O O . GLN A 1 79 ? 3.577 10.482 -8.633 1.00 53.66 79 GLN A O 1
ATOM 633 N N . LEU A 1 80 ? 4.566 9.197 -7.075 1.00 54.25 80 LEU A N 1
ATOM 634 C CA . LEU A 1 80 ? 3.425 9.232 -6.167 1.00 54.25 80 LEU A CA 1
ATOM 635 C C . LEU A 1 80 ? 3.366 10.622 -5.506 1.00 54.25 80 LEU A C 1
ATOM 637 O O . LEU A 1 80 ? 4.358 11.060 -4.914 1.00 54.25 80 LEU A O 1
ATOM 641 N N . PRO A 1 81 ? 2.225 11.329 -5.570 1.00 44.66 81 PRO A N 1
ATOM 642 C CA . PRO A 1 81 ? 2.067 12.577 -4.845 1.00 44.66 81 PRO A CA 1
ATOM 643 C C . PRO A 1 81 ? 1.931 12.248 -3.355 1.00 44.66 81 PRO A C 1
ATOM 645 O O . PRO A 1 81 ? 0.908 11.729 -2.915 1.00 44.66 81 PRO A O 1
ATOM 648 N N . GLY A 1 82 ? 2.983 12.514 -2.580 1.00 49.91 82 GLY A N 1
ATOM 649 C CA . GLY A 1 82 ? 2.971 12.286 -1.132 1.00 49.91 82 GLY A CA 1
ATOM 650 C C . GLY A 1 82 ? 4.321 12.403 -0.429 1.00 49.91 82 GLY A C 1
ATOM 651 O O . GLY A 1 82 ? 4.344 12.633 0.775 1.00 49.91 82 GLY A O 1
ATOM 652 N N . LEU A 1 83 ? 5.441 12.318 -1.153 1.00 50.78 83 LEU A N 1
ATOM 653 C CA . LEU A 1 83 ? 6.773 12.434 -0.559 1.00 50.78 83 LEU A CA 1
ATOM 654 C C . LEU A 1 83 ? 7.433 13.772 -0.930 1.00 50.78 83 LEU A C 1
ATOM 656 O O . LEU A 1 83 ? 8.339 13.834 -1.755 1.00 50.78 83 LEU A O 1
ATOM 660 N N . HIS A 1 84 ? 6.960 14.866 -0.335 1.00 45.88 84 HIS A N 1
ATOM 661 C CA . HIS A 1 84 ? 7.716 16.121 -0.316 1.00 45.88 84 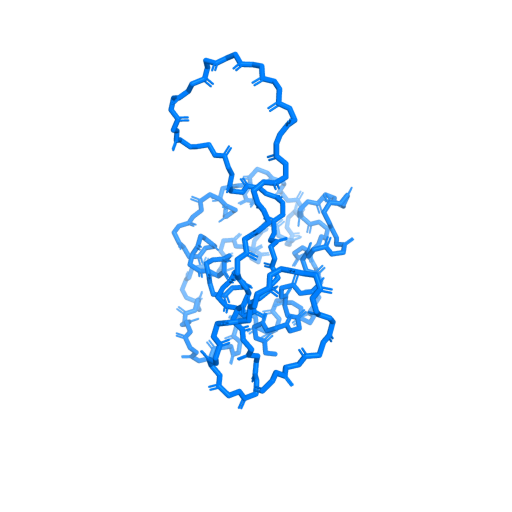HIS A CA 1
ATOM 662 C C . HIS A 1 84 ? 7.543 16.819 1.030 1.00 45.88 84 HIS A C 1
ATOM 664 O O . HIS A 1 84 ? 6.924 17.873 1.120 1.00 45.88 84 HIS A O 1
ATOM 670 N N . GLU A 1 85 ? 8.102 16.246 2.093 1.00 57.09 85 GLU A N 1
ATOM 671 C CA . GLU A 1 85 ? 8.373 17.038 3.291 1.00 57.09 85 GLU A CA 1
ATOM 672 C C . GLU A 1 85 ? 9.612 16.521 4.024 1.00 57.09 85 GLU A C 1
ATOM 674 O O . GLU A 1 85 ? 9.534 15.635 4.866 1.00 57.09 85 GLU A O 1
ATOM 679 N N . TYR A 1 86 ? 10.776 17.065 3.665 1.00 49.25 86 TYR A N 1
ATOM 680 C CA . TYR A 1 86 ? 11.719 17.649 4.624 1.00 49.25 86 TYR A CA 1
ATOM 681 C C . TYR A 1 86 ? 12.818 18.396 3.848 1.00 49.25 86 TYR A C 1
ATOM 683 O O . TYR A 1 86 ? 13.603 17.816 3.106 1.00 49.25 86 TYR A O 1
ATOM 691 N N . GLY A 1 87 ? 12.867 19.719 3.992 1.00 38.72 87 GLY A N 1
ATOM 692 C CA . GLY A 1 87 ? 13.879 20.546 3.337 1.00 38.72 87 GLY A CA 1
ATOM 693 C C . GLY A 1 87 ? 13.485 22.014 3.342 1.00 38.72 87 GLY A C 1
ATOM 694 O O . GLY A 1 87 ? 12.734 22.464 2.489 1.00 38.72 87 GLY A O 1
ATOM 695 N N . ALA A 1 88 ? 13.957 22.738 4.353 1.00 50.59 88 ALA A N 1
ATOM 696 C CA . ALA A 1 88 ? 13.695 24.149 4.607 1.00 50.59 88 ALA A CA 1
ATOM 697 C C . ALA A 1 88 ? 13.879 25.060 3.379 1.00 50.59 88 ALA A C 1
ATOM 699 O O . ALA A 1 88 ? 14.922 24.971 2.748 1.00 50.59 88 ALA A O 1
ATOM 700 N N . VAL A 1 89 ? 12.916 25.961 3.125 1.00 44.47 89 VAL A N 1
ATOM 701 C CA . VAL A 1 89 ? 13.010 27.338 2.565 1.00 44.47 89 VAL A CA 1
ATOM 702 C C . VAL A 1 89 ? 11.558 27.836 2.381 1.00 44.47 89 VAL A C 1
ATOM 704 O O . VAL A 1 89 ? 10.693 27.085 1.962 1.00 44.47 89 VAL A O 1
ATOM 707 N N . GLY A 1 90 ? 11.134 29.038 2.768 1.00 39.38 90 GLY A N 1
ATOM 708 C C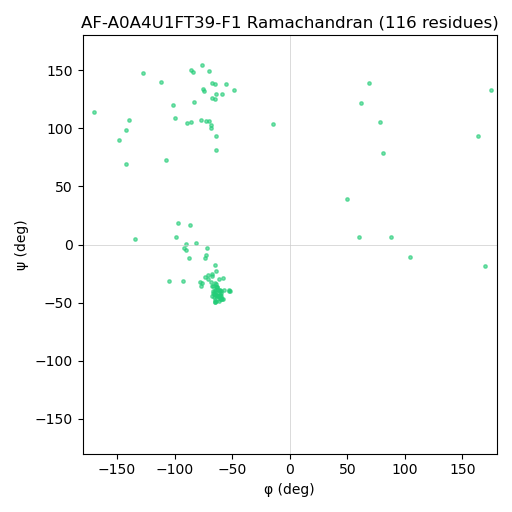A . GLY A 1 90 ? 11.778 30.308 2.478 1.00 39.38 90 GLY A CA 1
ATOM 709 C C . GLY A 1 90 ? 11.415 30.779 1.065 1.00 39.38 90 GLY A C 1
ATOM 710 O O . GLY A 1 90 ? 12.232 30.639 0.176 1.00 39.38 90 GLY A O 1
ATOM 711 N N . GLY A 1 91 ? 10.212 31.339 0.888 1.00 37.38 91 GLY A N 1
ATOM 712 C CA . GLY A 1 91 ? 9.903 32.396 -0.087 1.00 37.38 91 GLY A CA 1
ATOM 713 C C . GLY A 1 91 ? 10.066 32.139 -1.598 1.00 37.38 91 GLY A C 1
ATOM 714 O O . GLY A 1 91 ? 11.167 32.046 -2.111 1.00 37.38 91 GLY A O 1
ATOM 715 N N . SER A 1 92 ? 8.943 32.308 -2.301 1.00 43.94 92 SER A N 1
ATOM 716 C CA . SER A 1 92 ? 8.815 32.943 -3.623 1.00 43.94 92 SER A CA 1
ATOM 717 C C . SER A 1 92 ? 9.389 32.289 -4.890 1.00 43.94 92 SER A C 1
ATOM 719 O O . SER A 1 92 ? 10.547 31.921 -5.001 1.00 43.94 92 SER A O 1
ATOM 721 N N . ALA A 1 93 ? 8.539 32.412 -5.915 1.00 37.75 93 ALA A N 1
ATOM 722 C CA . ALA A 1 93 ? 8.820 32.439 -7.346 1.00 37.75 93 ALA A CA 1
ATOM 723 C C . ALA A 1 93 ? 9.086 31.097 -8.046 1.00 37.75 93 ALA A C 1
ATOM 725 O O . ALA A 1 93 ? 10.161 30.514 -8.012 1.00 37.75 93 ALA A O 1
ATOM 726 N N . HIS A 1 94 ? 8.056 30.706 -8.800 1.00 43.53 94 HIS A N 1
ATOM 727 C CA . HIS A 1 94 ? 8.128 30.097 -10.124 1.00 43.53 94 HIS A CA 1
ATOM 728 C C . HIS A 1 94 ? 9.521 30.237 -10.774 1.00 43.53 94 HIS A C 1
ATOM 730 O O . HIS A 1 94 ? 9.907 31.289 -11.279 1.00 43.53 94 HIS A O 1
ATOM 736 N N . THR A 1 95 ? 10.275 29.149 -10.775 1.00 32.00 95 THR A N 1
ATOM 737 C CA . THR A 1 95 ? 11.339 28.889 -11.737 1.00 32.00 95 THR A CA 1
ATOM 738 C C . THR A 1 95 ? 11.214 27.417 -12.057 1.00 32.00 95 THR A C 1
ATOM 740 O O . THR A 1 95 ? 11.481 26.551 -11.228 1.00 32.00 95 THR A O 1
ATOM 743 N N . THR A 1 96 ? 10.722 27.136 -13.259 1.00 43.53 96 THR A N 1
ATOM 744 C CA . THR A 1 96 ? 10.838 25.828 -13.892 1.00 43.53 96 THR A CA 1
ATOM 745 C C . THR A 1 96 ? 12.324 25.578 -14.129 1.00 43.53 96 THR A C 1
ATOM 747 O O . THR A 1 96 ? 12.835 25.824 -15.221 1.00 43.53 96 THR A O 1
ATOM 750 N N . SER A 1 97 ? 13.040 25.137 -13.092 1.00 42.88 97 SER A N 1
ATOM 751 C CA . SER A 1 97 ? 14.313 24.446 -13.261 1.00 42.88 97 SER A CA 1
ATOM 752 C C . SER A 1 97 ? 13.977 23.164 -13.989 1.00 42.88 97 SER A C 1
ATOM 754 O O . SER A 1 97 ? 13.509 22.191 -13.402 1.00 42.88 97 SER A O 1
ATOM 756 N N . ALA A 1 98 ? 14.080 23.235 -15.306 1.00 57.31 98 ALA A N 1
ATOM 757 C CA . ALA A 1 98 ? 13.715 22.156 -16.178 1.00 57.31 98 ALA A CA 1
ATOM 758 C C . ALA A 1 98 ? 14.743 21.034 -15.946 1.00 57.31 98 ALA A C 1
ATOM 760 O O . ALA A 1 98 ? 15.908 21.132 -16.325 1.00 57.31 98 ALA A O 1
ATOM 761 N N . ALA A 1 99 ? 14.342 20.043 -15.153 1.00 63.75 99 ALA A N 1
ATOM 762 C CA . ALA A 1 99 ? 15.223 18.988 -14.686 1.00 63.75 99 ALA A CA 1
ATOM 763 C C . ALA A 1 99 ? 15.494 18.012 -15.835 1.00 63.75 99 ALA A C 1
ATOM 765 O O . ALA A 1 99 ? 14.565 17.582 -16.520 1.00 63.75 99 ALA A O 1
ATOM 766 N N . MET A 1 100 ? 16.767 17.677 -16.048 1.00 77.56 100 MET A N 1
ATOM 767 C CA . MET A 1 100 ? 17.167 16.626 -16.985 1.00 77.56 100 MET A CA 1
ATOM 768 C C . MET A 1 100 ? 16.457 15.316 -16.617 1.00 77.56 100 MET A C 1
ATOM 770 O O . MET A 1 100 ? 16.360 14.982 -15.434 1.00 77.56 100 MET A O 1
ATOM 774 N N . TRP A 1 101 ? 15.965 14.575 -17.611 1.00 79.88 101 TRP A N 1
ATOM 775 C CA . TRP A 1 101 ? 15.236 13.322 -17.391 1.00 79.88 101 TRP A CA 1
ATOM 776 C C . TRP A 1 101 ? 16.041 12.120 -17.890 1.00 79.88 101 TRP A C 1
ATOM 778 O O . TRP A 1 101 ? 16.685 12.177 -18.938 1.00 79.88 101 TRP A O 1
ATOM 788 N N . ALA A 1 102 ? 16.014 11.019 -17.136 1.00 81.31 102 ALA A N 1
ATOM 789 C CA . ALA A 1 102 ? 16.715 9.793 -17.501 1.00 81.31 102 ALA A CA 1
ATOM 790 C C . ALA A 1 102 ? 15.881 8.957 -18.484 1.00 81.31 102 ALA A C 1
ATOM 792 O O . ALA A 1 102 ? 14.749 8.557 -18.184 1.00 81.31 102 ALA A O 1
ATOM 793 N N . CYS A 1 103 ? 16.452 8.665 -19.653 1.00 80.94 103 CYS A N 1
ATOM 794 C CA . CYS A 1 103 ? 15.813 7.836 -20.665 1.00 80.94 103 CYS A CA 1
ATOM 795 C C . CYS A 1 103 ? 15.587 6.406 -20.171 1.00 80.94 103 CYS A C 1
ATOM 797 O O . CYS A 1 103 ? 16.526 5.732 -19.748 1.00 80.94 103 CYS A O 1
ATOM 799 N N . GLN A 1 104 ? 14.358 5.910 -20.325 1.00 76.50 104 GLN A N 1
ATOM 800 C CA . GLN A 1 104 ? 13.975 4.546 -19.943 1.00 76.50 104 GLN A CA 1
ATOM 801 C C . GLN A 1 104 ? 14.532 3.460 -20.883 1.00 76.50 104 GLN A C 1
ATOM 803 O O . GLN A 1 104 ? 14.434 2.278 -20.573 1.00 76.50 104 GLN A O 1
ATOM 808 N N . HIS A 1 105 ? 15.129 3.839 -22.020 1.00 79.25 105 HIS A N 1
ATOM 809 C CA . HIS A 1 105 ? 15.681 2.898 -23.003 1.00 79.25 105 HIS A CA 1
ATOM 810 C C . HIS A 1 105 ? 17.211 2.813 -22.994 1.00 79.25 105 HIS A C 1
ATOM 812 O O . HIS A 1 105 ? 17.757 1.754 -23.287 1.00 79.25 105 HIS A O 1
ATOM 818 N N . CYS A 1 106 ? 17.909 3.905 -22.669 1.00 83.69 106 CYS A N 1
ATOM 819 C CA . CYS A 1 106 ? 19.373 3.967 -22.757 1.00 83.69 106 CYS A CA 1
ATOM 820 C C . CYS A 1 106 ? 20.059 4.601 -21.537 1.00 83.69 106 CYS A C 1
ATOM 822 O O . CYS A 1 106 ? 21.275 4.764 -21.555 1.00 83.69 106 CYS A O 1
ATOM 824 N N . THR A 1 107 ? 19.325 4.955 -20.471 1.00 77.81 107 THR A N 1
ATOM 825 C CA . THR A 1 107 ? 19.833 5.618 -19.243 1.00 77.81 107 THR A CA 1
ATOM 826 C C . THR A 1 107 ? 20.489 6.990 -19.449 1.00 77.81 107 THR A C 1
ATOM 828 O O . THR A 1 107 ? 21.012 7.580 -18.507 1.00 77.81 107 THR A O 1
ATOM 831 N N . PHE A 1 108 ? 20.432 7.534 -20.665 1.00 81.19 108 PHE A N 1
ATOM 832 C CA . PHE A 1 108 ? 20.965 8.849 -20.997 1.00 81.19 108 PHE A CA 1
ATOM 833 C C . PHE A 1 108 ? 20.174 9.965 -20.299 1.00 81.19 108 PHE A C 1
ATOM 835 O O . PHE A 1 108 ? 18.945 9.902 -20.223 1.00 81.19 108 PHE A O 1
ATOM 842 N N . MET A 1 109 ? 20.872 10.983 -19.787 1.00 84.69 109 MET A N 1
ATOM 843 C CA . MET A 1 109 ? 20.238 12.170 -19.209 1.00 84.69 109 MET A CA 1
ATOM 844 C C . MET A 1 109 ? 19.946 13.187 -20.311 1.00 84.69 109 MET A C 1
ATOM 846 O O . MET A 1 109 ? 20.852 13.855 -20.803 1.00 84.69 109 MET A O 1
ATOM 850 N N . ASN A 1 110 ? 18.674 13.298 -20.685 1.00 80.06 110 ASN A N 1
ATOM 851 C CA . ASN A 1 110 ? 18.215 14.206 -21.728 1.00 80.06 110 ASN A CA 1
ATOM 852 C C . ASN A 1 110 ? 17.990 15.616 -21.188 1.00 80.06 110 ASN A C 1
ATOM 854 O O . ASN A 1 110 ? 17.577 15.810 -20.039 1.00 80.06 110 ASN A O 1
ATOM 858 N N . GLN A 1 111 ? 18.221 16.600 -22.055 1.00 79.44 111 GLN A N 1
ATOM 859 C CA . GLN A 1 111 ? 17.952 17.995 -21.747 1.00 79.44 111 GLN A CA 1
ATOM 860 C C . GLN A 1 111 ? 16.441 18.262 -21.674 1.00 79.44 111 GLN A C 1
ATOM 862 O O . GLN A 1 111 ? 15.642 17.625 -22.364 1.00 79.44 111 GLN A O 1
ATOM 867 N N . PRO A 1 112 ? 16.013 19.213 -20.838 1.00 71.75 112 PRO A N 1
ATOM 868 C CA . PRO A 1 112 ? 14.625 19.639 -20.813 1.00 71.75 112 PRO A CA 1
ATOM 869 C C . PRO A 1 112 ? 14.218 20.316 -22.132 1.00 71.75 112 PRO A C 1
ATOM 871 O O . PRO A 1 112 ? 14.939 21.160 -22.657 1.00 71.75 112 PRO A O 1
ATOM 874 N N . GLY A 1 113 ? 13.020 20.003 -22.633 1.00 70.31 113 GLY A N 1
ATOM 875 C CA . GLY A 1 113 ? 12.451 20.613 -23.845 1.00 70.31 113 GLY A CA 1
ATOM 876 C C . GLY A 1 113 ? 12.488 19.720 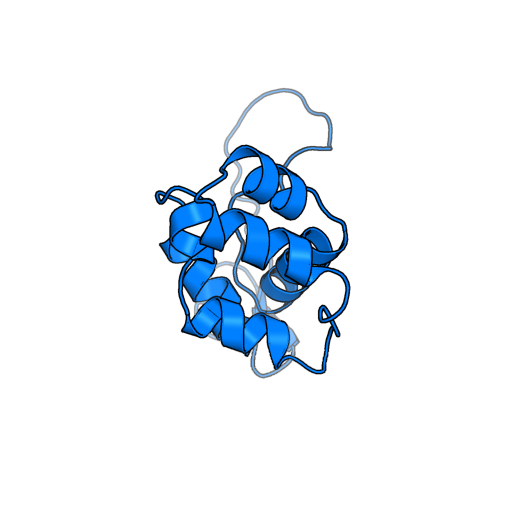-25.087 1.00 70.31 113 GLY A C 1
ATOM 877 O O . GLY A 1 113 ? 11.806 20.021 -26.065 1.00 70.31 113 GLY A O 1
ATOM 878 N N . THR A 1 114 ? 13.196 18.591 -25.038 1.00 63.50 114 THR A N 1
ATOM 879 C CA . THR A 1 114 ? 13.142 17.544 -26.063 1.00 63.50 114 THR A CA 1
ATOM 880 C C . THR A 1 114 ? 12.264 16.385 -25.587 1.00 63.50 114 THR A C 1
ATOM 882 O O . THR A 1 114 ? 12.505 15.767 -24.553 1.00 63.50 114 THR A O 1
ATOM 885 N N . GLY A 1 115 ? 11.197 16.101 -26.342 1.00 64.00 115 GLY A N 1
ATOM 886 C CA . GLY A 1 115 ? 10.295 14.965 -26.097 1.00 64.00 115 GLY A CA 1
ATOM 887 C C . GLY A 1 115 ? 10.812 13.630 -26.644 1.00 64.00 115 GLY A C 1
ATOM 888 O O . GLY A 1 115 ? 10.118 12.623 -26.547 1.00 64.00 115 GLY A O 1
ATOM 889 N N . HIS A 1 116 ? 12.007 13.620 -27.239 1.00 69.31 116 HIS A N 1
ATOM 890 C CA . HIS A 1 116 ? 12.657 12.442 -27.806 1.00 69.31 116 HIS A CA 1
ATOM 891 C C . HIS A 1 116 ? 14.072 12.309 -27.237 1.00 69.31 116 HIS A C 1
ATOM 893 O O . HIS A 1 116 ? 14.711 13.315 -26.935 1.00 69.31 116 HIS A O 1
ATOM 899 N N . CYS A 1 117 ? 14.532 11.066 -27.088 1.00 74.06 117 CYS A N 1
ATOM 900 C CA . CYS A 1 117 ? 15.898 10.763 -26.672 1.00 74.06 117 CYS A CA 1
ATOM 901 C C . CYS A 1 117 ? 16.868 10.998 -27.837 1.00 74.06 117 CYS A C 1
ATOM 903 O O . CYS A 1 117 ? 16.580 10.544 -28.947 1.00 74.06 117 CYS A O 1
ATOM 905 N N . GLU A 1 118 ? 17.985 11.676 -27.568 1.00 64.38 118 GLU A N 1
ATOM 906 C CA . GLU A 1 118 ? 19.109 11.840 -28.510 1.00 64.38 118 GLU A CA 1
ATOM 907 C C . GLU A 1 118 ? 20.101 10.669 -28.450 1.00 64.38 118 GLU A C 1
ATOM 909 O O . GLU A 1 118 ? 20.190 10.011 -27.383 1.00 64.38 118 GLU A O 1
#

Secondary structure (DSSP, 8-state):
-HHHHHHHHHHTTTS-HHHHHT-HHHHHHHHH-TTS--TTTHHHHHHHHHHT-HHHHHHHHTSHHHHHHHHHHHHTT---TT------------------EE-TTT--EEPTT-SS--

InterPro domains:
  IPR007717 Nuclear pore localisation protein NPL4, C-terminal [PF05021] (1-72)
  IPR016563 Nuclear protein localization protein 4 [PTHR12710] (1-114)
  IPR036443 Zinc finger, RanBP2-type superfamily [SSF90209] (97-118)

Organism: Monodon monoceros (NCBI:txid40151)

Sequence (118 aa):
DFHSLATYLSQNTSSVFLDTISDFHLLLFLVTNDVMPLQDSISLLLEAVRTRNEELAQTWKKSEQWATIEQLCSTVGVQLPGLHEYGAVGGSAHTTSAAMWACQHCTFMNQPGTGHCE

Solvent-accessible surface area (backbone atoms only — not comparable to full-atom values): 7422 Å² total; per-residue (Å²): 106,53,54,60,49,27,54,53,53,58,74,44,68,88,50,59,65,54,64,62,59,57,34,64,68,57,48,49,48,51,63,69,34,82,92,55,81,34,72,85,62,45,54,54,49,52,47,13,52,75,69,68,35,57,68,48,35,53,53,45,62,71,30,71,69,43,50,49,52,52,50,53,16,41,74,61,72,38,84,61,92,80,85,83,86,87,79,92,78,83,79,88,76,96,68,86,73,65,64,64,44,69,39,94,87,75,68,47,75,39,65,61,90,58,96,64,87,132

Foldseek 3Di:
DLQVVLVLCQVCVVPQLLVSLLDPVNLVCQCPPPVQHCPPPCVLSVVCNVVVPSVSSVVVCPDPSVVVSVVSSVVSPRDRPDPDDDDDDDDDDDDCPQAFDQDPPPRDGHDGPDPDDD

Mean predicted aligned error: 14.24 Å